Protein AF-A0A9Q0NF21-F1 (afdb_monomer_lite)

Secondary structure (DSSP, 8-state):
--------SSS------------EEEEEEEEETTTEEEEEEEEEESSS--EEEPPGGGTTT--EE---SS-EEEEEETTTEEEEEEE--GGG-S-S-PEEEE--

Organism: NCBI:txid35572

Sequence (104 aa):
MNSLKVFSALLVTFSVYIIESNAYQRVVLYEHADQRGESVTIDVSTTEYECVNVPSYMNDRASSVGPSNLCVVLCEHNDCKGRCKAACPIQYYSDGPGIQISMM

Radius of gyration: 22.56 Å; chains: 1; bounding box: 44×67×51 Å

Foldseek 3Di:
DDDDDDPPDPPPPPVPPPPPPQDWWWKKFAQDPPRDDDIDIDIFGPVDQDEAEDPPVCAPRGDDIDDTQWKEWEANAPPQDDDIDIDGDPVPPDDDPTRYYYRD

pLDDT: mean 78.0, std 16.81, range [39.53, 96.94]

Structure (mmCIF, N/CA/C/O backbone):
data_AF-A0A9Q0NF21-F1
#
_entry.id   AF-A0A9Q0NF21-F1
#
loop_
_atom_site.group_PDB
_atom_site.id
_atom_site.type_symbol
_atom_site.label_atom_id
_atom_site.label_alt_id
_atom_site.label_comp_id
_atom_site.label_asym_id
_atom_site.label_entity_id
_atom_site.label_seq_id
_atom_site.pdbx_PDB_ins_code
_atom_site.Cartn_x
_atom_site.Cartn_y
_atom_site.Cartn_z
_atom_site.occupancy
_atom_site.B_iso_or_equiv
_atom_site.auth_seq_id
_atom_site.auth_comp_id
_atom_site.auth_asym_id
_atom_site.auth_atom_id
_atom_site.pdbx_PDB_model_num
ATOM 1 N N . MET A 1 1 ? 25.618 54.595 36.027 1.00 40.44 1 MET A N 1
ATOM 2 C CA . MET A 1 1 ? 25.625 54.544 34.549 1.00 40.44 1 MET A CA 1
ATOM 3 C C . MET A 1 1 ? 24.522 53.603 34.111 1.00 40.44 1 MET A C 1
ATOM 5 O O . MET A 1 1 ? 24.428 52.498 34.624 1.00 40.44 1 MET A O 1
ATOM 9 N N . ASN A 1 2 ? 23.640 54.129 33.272 1.00 39.53 2 ASN A N 1
ATOM 10 C CA . ASN A 1 2 ? 22.283 53.660 33.003 1.00 39.53 2 ASN A CA 1
ATOM 11 C C . ASN A 1 2 ? 22.311 52.394 32.130 1.00 39.53 2 ASN A C 1
ATOM 13 O O . ASN A 1 2 ? 23.079 52.326 31.179 1.00 39.53 2 ASN A O 1
ATOM 17 N N . SER A 1 3 ? 21.619 51.343 32.566 1.00 40.66 3 SER A N 1
ATOM 18 C CA . SER A 1 3 ? 20.310 50.897 32.058 1.00 40.66 3 SER A CA 1
ATOM 19 C C . SER A 1 3 ? 20.352 50.263 30.667 1.00 40.66 3 SER A C 1
ATOM 21 O O . SER A 1 3 ? 20.737 50.904 29.690 1.00 40.66 3 SER A O 1
ATOM 23 N N . LEU A 1 4 ? 19.914 48.997 30.643 1.00 48.56 4 LEU A N 1
ATOM 24 C CA . LEU A 1 4 ? 19.326 48.253 29.531 1.00 48.56 4 LEU A CA 1
ATOM 25 C C . LEU A 1 4 ? 19.317 49.021 28.204 1.00 48.56 4 LEU A C 1
ATOM 27 O O . LEU A 1 4 ? 18.418 49.821 27.941 1.00 48.56 4 LEU A O 1
ATOM 31 N N . LYS A 1 5 ? 20.261 48.697 27.319 1.00 43.03 5 LYS A N 1
ATOM 32 C CA . LYS A 1 5 ? 20.075 48.933 25.889 1.00 43.03 5 LYS A CA 1
ATOM 33 C C . LYS A 1 5 ? 20.123 47.624 25.124 1.00 43.03 5 LYS A C 1
ATOM 35 O O . LYS A 1 5 ? 21.092 47.273 24.473 1.00 43.03 5 LYS A O 1
ATOM 40 N N . VAL A 1 6 ? 18.981 46.961 25.270 1.00 49.56 6 VAL A N 1
ATOM 41 C CA . VAL A 1 6 ? 18.233 46.329 24.192 1.00 49.56 6 VAL A CA 1
ATOM 42 C C . VAL A 1 6 ? 18.963 45.163 23.512 1.00 49.56 6 VAL A C 1
ATOM 44 O O . VAL A 1 6 ? 19.727 45.324 22.565 1.00 49.56 6 VAL A O 1
ATOM 47 N N . PHE A 1 7 ? 18.621 43.960 23.981 1.00 46.94 7 PHE A N 1
ATOM 48 C CA . PHE A 1 7 ? 18.663 42.680 23.265 1.00 46.94 7 PHE A CA 1
ATOM 49 C C . PHE A 1 7 ? 17.814 42.766 21.970 1.00 46.94 7 PHE A C 1
ATOM 51 O O . PHE A 1 7 ? 16.765 42.143 21.846 1.00 46.94 7 PHE A O 1
ATOM 58 N N . SER A 1 8 ? 18.219 43.630 21.035 1.00 49.66 8 SER A N 1
ATOM 59 C CA . SER A 1 8 ? 17.358 44.236 20.003 1.00 49.66 8 SER A CA 1
ATOM 60 C C . SER A 1 8 ? 17.630 43.777 18.579 1.00 49.66 8 SER A C 1
ATOM 62 O O . SER A 1 8 ? 17.311 44.501 17.639 1.00 49.66 8 SER A O 1
ATOM 64 N N . ALA A 1 9 ? 18.280 42.639 18.383 1.00 47.38 9 ALA A N 1
ATOM 65 C CA . ALA A 1 9 ? 18.618 42.194 17.031 1.00 47.38 9 ALA A CA 1
ATOM 66 C C . ALA A 1 9 ? 18.393 40.697 16.813 1.00 47.38 9 ALA A C 1
ATOM 68 O O . ALA A 1 9 ? 18.908 40.136 15.855 1.00 47.38 9 ALA A O 1
ATOM 69 N N . LEU A 1 10 ? 17.643 40.037 17.700 1.00 49.03 10 LEU A N 1
ATOM 70 C CA . LEU A 1 10 ? 17.525 38.578 17.687 1.00 49.03 10 LEU A CA 1
ATOM 71 C C . LEU A 1 10 ? 16.086 38.093 17.880 1.00 49.03 10 LEU A C 1
ATOM 73 O O . LEU A 1 10 ? 15.877 37.042 18.459 1.00 49.03 10 LEU A O 1
ATOM 77 N N . LEU A 1 11 ? 15.077 38.858 17.452 1.00 50.53 11 LEU A N 1
ATOM 78 C CA . LEU A 1 11 ? 13.670 38.429 17.564 1.00 50.53 11 LEU A CA 1
ATOM 79 C C . LEU A 1 11 ? 12.775 38.856 16.388 1.00 50.53 11 LEU A C 1
ATOM 81 O O . LEU A 1 11 ? 11.556 38.794 16.497 1.00 50.53 11 LEU A O 1
ATOM 85 N N . VAL A 1 12 ? 13.346 39.266 15.249 1.00 50.78 12 VAL A N 1
ATOM 86 C CA . VAL A 1 12 ? 12.554 39.567 14.037 1.00 50.78 12 VAL A CA 1
ATOM 87 C C . VAL A 1 12 ? 13.144 38.897 12.795 1.00 50.78 12 VAL A C 1
ATOM 89 O O . VAL A 1 12 ? 13.131 39.440 11.700 1.00 50.78 12 VAL A O 1
ATOM 92 N N . THR A 1 13 ? 13.638 37.671 12.936 1.00 55.12 13 THR A N 1
ATOM 93 C CA . THR A 1 13 ? 13.417 36.695 11.869 1.00 55.12 13 THR A CA 1
ATOM 94 C C . THR A 1 13 ? 12.198 35.917 12.312 1.00 55.12 13 THR A C 1
ATOM 96 O O . THR A 1 13 ? 12.303 34.895 12.986 1.00 55.12 13 THR A O 1
ATOM 99 N N . PHE A 1 14 ? 11.021 36.45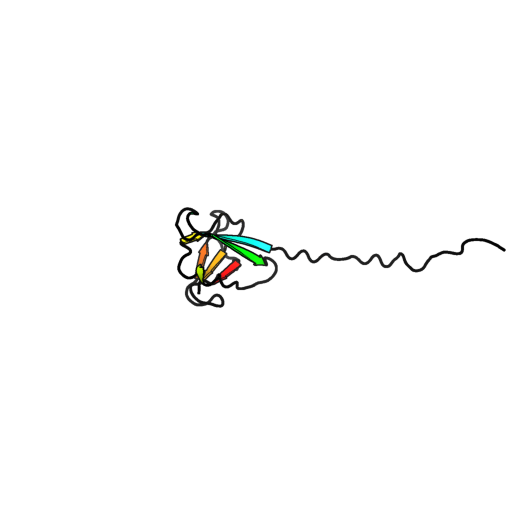8 12.001 1.00 55.28 14 PHE A N 1
ATOM 100 C CA . PHE A 1 14 ? 9.790 35.685 11.953 1.00 55.28 14 PHE A CA 1
ATOM 101 C C . PHE A 1 14 ? 10.008 34.683 10.813 1.00 55.28 14 PHE A C 1
ATOM 103 O O . PHE A 1 14 ? 9.580 34.897 9.683 1.00 55.28 14 PHE A O 1
ATOM 110 N N . SER A 1 15 ? 10.838 33.665 11.054 1.00 58.16 15 SER A N 1
ATOM 111 C CA . SER A 1 15 ? 10.996 32.548 10.149 1.00 58.16 15 SER A CA 1
ATOM 112 C C . SER A 1 15 ? 9.637 31.894 10.155 1.00 58.16 15 SER A C 1
ATOM 114 O O . SER A 1 15 ? 9.284 31.185 11.098 1.00 58.16 15 SER A O 1
ATOM 116 N N . VAL A 1 16 ? 8.850 32.235 9.139 1.00 58.16 16 VAL A N 1
ATOM 117 C CA . VAL A 1 16 ? 7.713 31.454 8.694 1.00 58.16 16 VAL A CA 1
ATOM 118 C C . VAL A 1 16 ? 8.289 30.072 8.427 1.00 58.16 16 VAL A C 1
ATOM 120 O O . VAL A 1 16 ? 8.846 29.800 7.369 1.00 58.16 16 VAL A O 1
ATOM 123 N N . TYR A 1 17 ? 8.270 29.238 9.460 1.00 60.41 17 TYR A N 1
ATOM 124 C CA . TYR A 1 17 ? 8.553 27.825 9.355 1.00 60.41 17 TYR A CA 1
ATOM 125 C C . TYR A 1 17 ? 7.333 27.270 8.627 1.00 60.41 17 TYR A C 1
ATOM 127 O O . TYR A 1 17 ? 6.305 26.989 9.243 1.00 60.41 17 TYR A O 1
ATOM 135 N N . ILE A 1 18 ? 7.394 27.239 7.294 1.00 63.19 18 ILE A N 1
ATOM 136 C CA . ILE A 1 18 ? 6.456 26.441 6.514 1.00 63.19 18 ILE A CA 1
ATOM 137 C C . ILE A 1 18 ? 6.743 25.008 6.955 1.00 63.19 18 ILE A C 1
ATOM 139 O O . ILE A 1 18 ? 7.772 24.437 6.602 1.00 63.19 18 ILE A O 1
ATOM 143 N N . ILE A 1 19 ? 5.895 24.460 7.821 1.00 60.97 19 ILE A N 1
ATOM 144 C CA . ILE A 1 19 ? 5.913 23.029 8.087 1.00 60.97 19 ILE A CA 1
ATOM 145 C C . ILE A 1 19 ? 5.408 22.411 6.786 1.00 60.97 19 ILE A C 1
ATOM 147 O O . ILE A 1 19 ? 4.219 22.510 6.487 1.00 60.97 19 ILE A O 1
ATOM 151 N N . GLU A 1 20 ? 6.306 21.843 5.981 1.00 62.59 20 GLU A N 1
ATOM 152 C CA . GLU A 1 20 ? 5.918 20.951 4.890 1.00 62.59 20 GLU A CA 1
ATOM 153 C C . GLU A 1 20 ? 5.224 19.747 5.530 1.00 62.59 20 GLU A C 1
ATOM 155 O O . GLU A 1 20 ? 5.850 18.792 5.993 1.00 62.59 20 GLU A O 1
ATOM 160 N N . SER A 1 21 ? 3.901 19.826 5.659 1.00 64.00 21 SER A N 1
ATOM 161 C CA . SER A 1 21 ? 3.103 18.670 6.022 1.00 64.00 21 SER A CA 1
ATOM 162 C C . SER A 1 21 ? 3.116 17.739 4.818 1.00 64.00 21 SER A C 1
ATOM 164 O O . SER A 1 21 ? 2.340 17.929 3.882 1.00 64.00 21 SER A O 1
ATOM 166 N N . ASN A 1 22 ? 4.012 16.756 4.823 1.00 68.00 22 ASN A N 1
ATOM 167 C CA . ASN A 1 22 ? 3.926 15.641 3.891 1.00 68.00 22 ASN A CA 1
ATOM 168 C C . ASN A 1 22 ? 2.579 14.953 4.136 1.00 68.00 22 ASN A C 1
ATOM 170 O O . ASN A 1 22 ? 2.356 14.355 5.193 1.00 68.00 22 ASN A O 1
ATOM 174 N N . ALA A 1 23 ? 1.639 15.132 3.212 1.00 81.25 23 ALA A N 1
ATOM 175 C CA . ALA A 1 23 ? 0.311 14.569 3.346 1.00 81.25 23 ALA A CA 1
ATOM 176 C C . ALA A 1 23 ? 0.381 13.110 2.892 1.00 81.25 23 ALA A C 1
ATOM 178 O O . ALA A 1 23 ? 0.504 12.837 1.702 1.00 81.25 23 ALA A O 1
ATOM 179 N N . TYR A 1 24 ? 0.325 12.178 3.839 1.00 83.75 24 TYR A N 1
ATOM 180 C CA . TYR A 1 24 ? 0.277 10.744 3.561 1.00 83.75 24 TYR A CA 1
ATOM 181 C C . TYR A 1 24 ? -1.151 10.219 3.690 1.00 83.75 24 TYR A C 1
ATOM 183 O O . TYR A 1 24 ? -1.903 10.626 4.578 1.00 83.75 24 TYR A O 1
ATOM 191 N N . GLN A 1 25 ? -1.500 9.267 2.834 1.00 85.00 25 GLN A N 1
ATOM 192 C CA . GLN A 1 25 ? -2.712 8.470 2.929 1.00 85.00 25 GLN A CA 1
ATOM 193 C C . GLN A 1 25 ? -2.343 7.044 3.316 1.00 85.00 25 GLN A C 1
ATOM 195 O O . GLN A 1 25 ? -1.434 6.441 2.752 1.00 85.00 25 GLN A O 1
ATOM 200 N N . ARG A 1 26 ? -3.118 6.479 4.239 1.00 90.06 26 ARG A N 1
ATOM 201 C CA . ARG A 1 26 ? -3.009 5.077 4.616 1.00 90.06 26 ARG A CA 1
ATOM 202 C C . ARG A 1 26 ? -3.899 4.213 3.731 1.00 90.06 26 ARG A C 1
ATOM 204 O O . ARG A 1 26 ? -5.109 4.438 3.674 1.00 90.06 26 ARG A O 1
ATOM 211 N N . VAL A 1 27 ? -3.310 3.218 3.083 1.00 90.75 27 VAL A N 1
ATOM 212 C CA . VAL A 1 27 ? -4.000 2.195 2.294 1.00 90.75 27 VAL A CA 1
ATOM 213 C C . VAL A 1 27 ? -3.790 0.847 2.966 1.00 90.75 27 VAL A C 1
ATOM 215 O O . VAL A 1 27 ? -2.665 0.480 3.287 1.00 90.75 27 VAL A O 1
ATOM 218 N N . VAL A 1 28 ? -4.870 0.100 3.188 1.00 94.19 28 VAL A N 1
ATOM 219 C CA . VAL A 1 28 ? -4.789 -1.250 3.757 1.00 94.19 28 VAL A CA 1
ATOM 220 C C . VAL A 1 28 ? -5.158 -2.260 2.684 1.00 94.19 28 VAL A C 1
ATOM 222 O O . VAL A 1 28 ? -6.222 -2.148 2.075 1.00 94.19 28 VAL A O 1
ATOM 225 N N . LEU A 1 29 ? -4.288 -3.236 2.453 1.00 94.38 29 LEU A N 1
ATOM 226 C CA . LEU A 1 29 ? -4.547 -4.369 1.571 1.00 94.38 29 LEU A CA 1
ATOM 227 C C . LEU A 1 29 ? -4.789 -5.615 2.415 1.00 94.38 29 LEU A C 1
ATOM 229 O O . LEU A 1 29 ? -4.094 -5.831 3.408 1.00 94.38 29 LEU A O 1
ATOM 233 N N . TYR A 1 30 ? -5.759 -6.424 2.006 1.00 95.69 30 TYR A N 1
ATOM 234 C CA . TYR A 1 30 ? -6.154 -7.649 2.690 1.00 95.69 30 TYR A CA 1
ATOM 235 C C . TYR A 1 30 ? -5.999 -8.845 1.765 1.00 95.69 30 TYR A C 1
ATOM 237 O O . TYR A 1 30 ? -6.380 -8.783 0.594 1.00 95.69 30 TYR A O 1
ATOM 245 N N . GLU A 1 31 ? -5.498 -9.947 2.312 1.00 96.44 31 GLU A N 1
ATOM 246 C CA . GLU A 1 31 ? -5.319 -11.208 1.596 1.00 96.44 31 GLU A CA 1
ATOM 247 C C . GLU A 1 31 ? -6.641 -11.759 1.042 1.00 96.44 31 GLU A C 1
ATOM 249 O O . GLU A 1 31 ? -6.707 -12.258 -0.078 1.00 96.44 31 GLU A O 1
ATOM 254 N N . HIS A 1 32 ? -7.728 -11.671 1.804 1.00 96.19 32 HIS A N 1
ATOM 255 C CA . HIS A 1 32 ? -9.018 -12.202 1.378 1.00 96.19 32 HIS A CA 1
ATOM 256 C C . HIS A 1 32 ? -9.988 -11.098 0.967 1.00 96.19 32 HIS A C 1
ATOM 258 O O . HIS A 1 32 ? -9.817 -9.914 1.270 1.00 96.19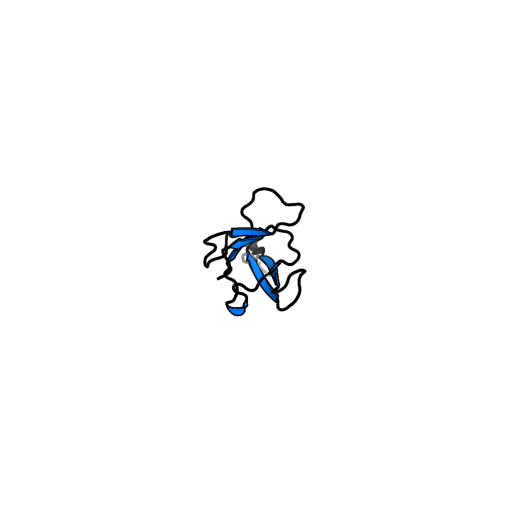 32 HIS A O 1
ATOM 264 N N . ALA A 1 33 ? -11.045 -11.507 0.266 1.00 92.81 33 ALA A N 1
ATOM 265 C CA . ALA A 1 33 ? -12.188 -10.651 -0.013 1.00 92.81 33 ALA A CA 1
ATOM 266 C C . ALA A 1 33 ? -12.872 -10.179 1.286 1.00 92.81 33 ALA A C 1
ATOM 268 O O . ALA A 1 33 ? -12.750 -10.801 2.347 1.00 92.81 33 ALA A O 1
ATOM 269 N N . ASP A 1 34 ? -13.626 -9.085 1.179 1.00 93.38 34 ASP A N 1
ATOM 270 C CA . ASP A 1 34 ? -14.382 -8.480 2.284 1.00 93.38 34 ASP A CA 1
ATOM 271 C C . ASP A 1 34 ? -13.512 -8.045 3.477 1.00 93.38 34 ASP A C 1
ATOM 273 O O . ASP A 1 34 ? -13.970 -8.084 4.616 1.00 93.38 34 ASP A O 1
ATOM 277 N N . GLN A 1 35 ? -12.263 -7.632 3.223 1.00 95.38 35 GLN A N 1
ATOM 278 C CA . GLN A 1 35 ? -11.339 -7.093 4.233 1.00 95.38 35 GLN A CA 1
ATOM 279 C C . GLN A 1 35 ? -10.997 -8.107 5.339 1.00 95.38 35 GLN A C 1
ATOM 281 O O . GLN A 1 35 ? -11.032 -7.805 6.533 1.00 95.38 35 GLN A O 1
ATOM 286 N N . ARG A 1 36 ? -10.687 -9.345 4.937 1.00 96.00 36 ARG A N 1
ATOM 287 C CA . ARG A 1 36 ? -10.382 -10.466 5.841 1.00 96.00 36 ARG A CA 1
ATOM 288 C C . ARG A 1 36 ? -8.977 -11.022 5.619 1.00 96.00 36 ARG A C 1
ATOM 290 O O . ARG A 1 36 ? -8.363 -10.794 4.581 1.00 96.00 36 ARG A O 1
ATOM 297 N N . GLY A 1 37 ? -8.522 -11.830 6.574 1.00 96.81 37 GLY A N 1
ATOM 298 C CA . GLY A 1 37 ? -7.223 -12.505 6.517 1.00 96.81 37 GLY A CA 1
ATOM 299 C C . GLY A 1 37 ? -6.074 -11.609 6.967 1.00 96.81 37 GLY A C 1
ATOM 300 O O . GLY A 1 37 ? -6.282 -10.646 7.709 1.00 96.81 37 GLY A O 1
ATOM 301 N N . GLU A 1 38 ? -4.863 -11.956 6.537 1.00 96.88 38 GLU A N 1
ATOM 302 C CA . GLU A 1 38 ? -3.679 -11.133 6.763 1.00 96.88 38 GLU A CA 1
ATOM 303 C C . GLU A 1 38 ? -3.840 -9.767 6.073 1.00 96.88 38 GLU A C 1
ATOM 305 O O . GLU A 1 38 ? -4.500 -9.654 5.035 1.00 96.88 38 GLU A O 1
ATOM 310 N N . SER A 1 39 ? -3.241 -8.717 6.639 1.00 96.94 39 SER A N 1
ATOM 311 C CA . SER A 1 39 ? -3.332 -7.366 6.083 1.00 96.94 39 SER A CA 1
ATOM 312 C C . SER A 1 39 ? -2.011 -6.618 6.161 1.00 96.94 39 SER A C 1
ATOM 314 O O . SER A 1 39 ? -1.288 -6.750 7.148 1.00 96.94 39 SER A O 1
ATOM 316 N N . VAL A 1 40 ? -1.754 -5.763 5.173 1.00 95.88 40 VAL A N 1
ATOM 317 C CA . VAL A 1 40 ? -0.637 -4.813 5.178 1.00 95.88 40 VAL A CA 1
ATOM 318 C C . VAL A 1 40 ? -1.156 -3.390 5.087 1.00 95.88 40 VAL A C 1
ATOM 320 O O . VAL A 1 40 ? -2.102 -3.096 4.361 1.00 95.88 40 VAL A O 1
ATOM 323 N N . THR A 1 41 ? -0.518 -2.503 5.841 1.00 95.00 41 THR A N 1
ATOM 324 C CA . THR A 1 41 ? -0.754 -1.065 5.790 1.00 95.00 41 THR A CA 1
ATOM 325 C C . THR A 1 41 ? 0.380 -0.404 5.019 1.00 95.00 41 THR A C 1
ATOM 327 O O . THR A 1 41 ? 1.545 -0.611 5.346 1.00 95.00 41 THR A O 1
ATOM 330 N N . ILE A 1 42 ? 0.026 0.383 4.011 1.00 91.12 42 ILE A N 1
ATOM 331 C CA . ILE A 1 42 ? 0.941 1.108 3.137 1.00 91.12 42 ILE A CA 1
ATOM 332 C C . ILE A 1 42 ? 0.617 2.590 3.292 1.00 91.12 42 ILE A C 1
ATOM 334 O O . ILE A 1 42 ? -0.506 3.015 3.017 1.00 91.12 42 ILE A O 1
ATOM 338 N N . ASP A 1 43 ? 1.583 3.367 3.768 1.00 88.69 43 ASP A N 1
ATOM 339 C CA . ASP A 1 43 ? 1.472 4.820 3.805 1.00 88.69 43 ASP A CA 1
ATOM 340 C C . ASP A 1 43 ? 2.028 5.360 2.481 1.00 88.69 43 ASP A C 1
ATOM 342 O O . ASP A 1 43 ? 3.158 5.049 2.112 1.00 88.69 43 ASP A O 1
ATOM 346 N N . VAL A 1 44 ? 1.222 6.125 1.743 1.00 86.56 44 VAL A N 1
ATOM 347 C CA . VAL A 1 44 ? 1.599 6.661 0.428 1.00 86.56 44 VAL A CA 1
ATOM 348 C C . VAL A 1 44 ? 1.462 8.171 0.415 1.00 86.56 44 VAL A C 1
ATOM 350 O O . VAL A 1 44 ? 0.479 8.710 0.929 1.00 86.56 44 VAL A O 1
ATOM 353 N N . SER A 1 45 ? 2.447 8.860 -0.157 1.00 84.38 45 SER A N 1
ATOM 354 C CA . SER A 1 45 ? 2.396 10.309 -0.323 1.00 84.38 45 SER A CA 1
ATOM 355 C C . SER A 1 45 ? 1.226 10.705 -1.228 1.00 84.38 45 SER A C 1
ATOM 357 O O . SER A 1 45 ? 0.949 10.073 -2.243 1.00 84.38 45 SER A O 1
ATOM 359 N N . THR A 1 46 ? 0.509 11.757 -0.842 1.00 79.94 46 THR A N 1
ATOM 360 C CA . THR A 1 46 ? -0.565 12.371 -1.645 1.00 79.94 46 THR A CA 1
ATOM 361 C C . THR A 1 46 ? -0.103 13.643 -2.347 1.00 79.94 46 THR A C 1
ATOM 363 O O . THR A 1 46 ? -0.816 14.174 -3.195 1.00 79.94 46 THR A O 1
ATOM 366 N N . THR A 1 47 ? 1.082 14.141 -1.994 1.00 76.88 47 THR A N 1
ATOM 367 C CA . THR A 1 47 ? 1.700 15.332 -2.589 1.00 76.88 47 THR A CA 1
ATOM 368 C C . THR A 1 47 ? 2.725 14.980 -3.658 1.00 76.88 47 THR A C 1
ATOM 370 O O . THR A 1 47 ? 3.042 15.823 -4.493 1.00 76.88 47 THR A O 1
ATOM 373 N N . GLU A 1 48 ? 3.219 13.744 -3.659 1.00 74.06 48 GLU A N 1
ATOM 374 C CA . GLU A 1 48 ? 4.193 13.241 -4.622 1.00 74.06 48 GLU A CA 1
ATOM 375 C C . GLU A 1 48 ? 3.618 12.031 -5.362 1.00 74.06 48 GLU A C 1
ATOM 377 O O . GLU A 1 48 ? 2.971 11.171 -4.765 1.00 74.06 48 GLU A O 1
ATOM 382 N N . TYR A 1 49 ? 3.851 11.960 -6.676 1.00 71.94 49 TYR A N 1
ATOM 383 C CA . TYR A 1 49 ? 3.519 10.776 -7.468 1.00 71.94 49 TYR A CA 1
ATOM 384 C C . TYR A 1 49 ? 4.554 9.687 -7.198 1.00 71.94 49 TYR A C 1
ATOM 386 O O . TYR A 1 49 ? 5.533 9.553 -7.931 1.00 71.94 49 TYR A O 1
ATOM 394 N N . GLU A 1 50 ? 4.346 8.934 -6.123 1.00 80.44 50 GLU A N 1
ATOM 395 C CA . GLU A 1 50 ? 5.207 7.824 -5.733 1.00 80.44 50 GLU A CA 1
ATOM 396 C C . GLU A 1 50 ? 4.554 6.479 -6.082 1.00 80.44 50 GLU A C 1
ATOM 398 O O . GLU A 1 50 ? 3.367 6.256 -5.832 1.00 80.44 50 GLU A O 1
ATOM 403 N N . CYS A 1 51 ? 5.346 5.580 -6.668 1.00 87.94 51 CYS A N 1
ATOM 404 C CA . CYS A 1 51 ? 4.984 4.176 -6.804 1.00 87.94 51 CYS A CA 1
ATOM 405 C C . CYS A 1 51 ? 5.494 3.409 -5.586 1.00 87.94 51 CYS A C 1
ATOM 407 O O . CYS A 1 51 ? 6.697 3.410 -5.321 1.00 87.94 51 CYS A O 1
ATOM 409 N N . VAL A 1 52 ? 4.601 2.707 -4.888 1.00 91.38 52 VAL A N 1
ATOM 410 C CA . VAL A 1 52 ? 4.978 1.917 -3.711 1.00 91.38 52 VAL A CA 1
ATOM 411 C C . VAL A 1 52 ? 4.837 0.426 -4.000 1.00 91.38 52 VAL A C 1
ATOM 413 O O . VAL A 1 52 ? 3.747 -0.058 -4.303 1.00 91.38 52 VAL A O 1
ATOM 416 N N . ASN A 1 53 ? 5.939 -0.319 -3.889 1.00 91.94 53 ASN A N 1
ATOM 417 C CA . ASN A 1 53 ? 5.925 -1.779 -3.990 1.00 91.94 53 ASN A CA 1
ATOM 418 C C . ASN A 1 53 ? 5.404 -2.393 -2.682 1.00 91.94 53 ASN A C 1
ATOM 420 O O . ASN A 1 53 ? 5.849 -2.022 -1.592 1.00 91.94 53 ASN A O 1
ATOM 424 N N . VAL A 1 54 ? 4.479 -3.350 -2.778 1.00 91.94 54 VAL A N 1
ATOM 425 C CA . VAL A 1 54 ? 4.025 -4.106 -1.605 1.00 91.94 54 VAL A CA 1
ATOM 426 C C . VAL A 1 54 ? 5.165 -4.968 -1.044 1.00 91.94 54 VAL A C 1
ATOM 428 O O . VAL A 1 54 ? 6.041 -5.411 -1.792 1.00 91.94 54 VAL A O 1
ATOM 431 N N . PRO A 1 55 ? 5.167 -5.266 0.266 1.00 92.06 55 PRO A N 1
ATOM 432 C CA . PRO A 1 55 ? 6.079 -6.258 0.817 1.00 92.06 55 PRO A CA 1
ATOM 433 C C . PRO A 1 55 ? 5.911 -7.619 0.136 1.00 92.06 55 PRO A C 1
ATOM 435 O O . PRO A 1 55 ? 4.793 -8.038 -0.161 1.00 92.06 55 PRO A O 1
ATOM 438 N N . SER A 1 56 ? 7.012 -8.354 -0.027 1.00 90.69 56 SER A N 1
ATOM 439 C CA . SER A 1 56 ? 7.033 -9.632 -0.755 1.00 90.69 56 SER A CA 1
ATOM 440 C C . SER A 1 56 ? 6.040 -10.676 -0.233 1.00 90.69 56 SER A C 1
ATOM 442 O O . SER A 1 56 ? 5.513 -11.458 -1.015 1.00 90.69 56 SER A O 1
ATOM 444 N N . TYR A 1 57 ? 5.737 -10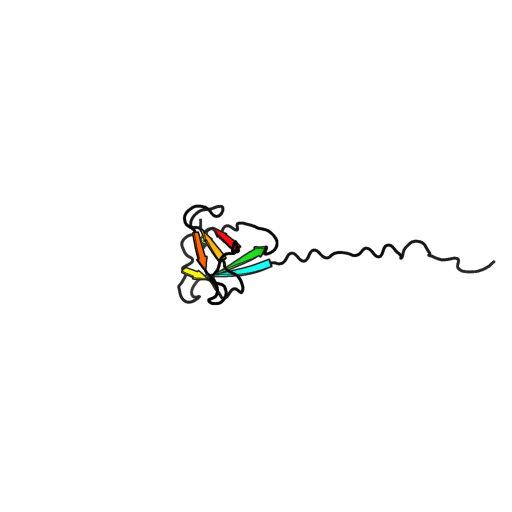.681 1.069 1.00 91.06 57 TYR A N 1
ATOM 445 C CA . TYR A 1 57 ? 4.771 -11.614 1.661 1.00 91.06 57 TYR A CA 1
ATOM 446 C C . TYR A 1 57 ? 3.313 -11.317 1.284 1.00 91.06 57 TYR A C 1
ATOM 448 O O . TYR A 1 57 ? 2.465 -12.181 1.476 1.00 91.06 57 TYR A O 1
ATOM 456 N N . MET A 1 58 ? 3.013 -10.120 0.778 1.00 92.25 58 MET A N 1
ATOM 457 C CA . MET A 1 58 ? 1.688 -9.718 0.288 1.00 92.25 58 MET A CA 1
ATOM 458 C C . MET A 1 58 ? 1.570 -9.768 -1.228 1.00 92.25 58 MET A C 1
ATOM 460 O O . MET A 1 58 ? 0.494 -9.505 -1.772 1.00 92.25 58 MET A O 1
ATOM 464 N N . ASN A 1 59 ? 2.659 -10.127 -1.904 1.00 88.00 59 ASN A N 1
ATOM 465 C CA . ASN A 1 59 ? 2.642 -10.281 -3.336 1.00 88.00 59 ASN A CA 1
ATOM 466 C C . ASN A 1 59 ? 1.631 -11.346 -3.782 1.00 88.00 59 ASN A C 1
ATOM 468 O O . ASN A 1 59 ? 1.545 -12.394 -3.146 1.00 88.00 59 ASN A O 1
ATOM 472 N N . ASP A 1 60 ? 0.878 -11.072 -4.850 1.00 88.06 60 ASP A N 1
ATOM 473 C CA . ASP A 1 60 ? -0.134 -11.959 -5.441 1.00 88.06 60 ASP A CA 1
ATOM 474 C C . ASP A 1 60 ? -1.210 -12.473 -4.469 1.00 88.06 60 ASP A C 1
ATOM 476 O O . ASP A 1 60 ? -1.988 -13.373 -4.793 1.00 88.06 60 ASP A O 1
ATOM 480 N N . ARG A 1 61 ? -1.279 -11.903 -3.262 1.00 92.81 61 ARG A N 1
ATOM 481 C CA . ARG A 1 61 ? -2.178 -12.354 -2.196 1.00 92.81 61 ARG A CA 1
ATOM 482 C C . ARG A 1 61 ? -3.310 -11.380 -1.938 1.00 92.81 61 ARG A C 1
ATOM 484 O O . ARG A 1 61 ? -4.377 -11.818 -1.530 1.00 92.81 61 ARG A O 1
ATOM 491 N N . ALA A 1 62 ? -3.119 -10.081 -2.165 1.00 92.62 62 ALA A N 1
ATOM 492 C CA . ALA A 1 62 ? -4.152 -9.102 -1.852 1.00 92.62 62 ALA A CA 1
ATOM 493 C C . ALA A 1 62 ? -5.392 -9.263 -2.753 1.00 92.62 62 ALA A C 1
ATOM 495 O O . ALA A 1 62 ? -5.319 -9.148 -3.975 1.00 92.62 62 ALA A O 1
ATOM 496 N N . SER A 1 63 ? -6.551 -9.466 -2.127 1.00 92.75 63 SER A N 1
ATOM 497 C CA . SER A 1 63 ? -7.840 -9.663 -2.804 1.00 92.75 63 SER A CA 1
ATOM 498 C C . SER A 1 63 ? -8.869 -8.579 -2.483 1.00 92.75 63 SER A C 1
ATOM 500 O O . SER A 1 63 ? -9.913 -8.508 -3.133 1.00 92.75 63 SER A O 1
ATOM 502 N N . SER A 1 64 ? -8.614 -7.723 -1.490 1.00 92.06 64 SER A N 1
ATOM 503 C CA . SER A 1 64 ? -9.442 -6.541 -1.245 1.00 92.06 64 SER A CA 1
ATOM 504 C C . SER A 1 64 ? -8.645 -5.365 -0.685 1.00 92.06 64 SER A C 1
ATOM 506 O O . SER A 1 64 ? -7.590 -5.529 -0.073 1.00 92.06 64 SER A O 1
ATOM 508 N N . VAL A 1 65 ? -9.165 -4.161 -0.925 1.00 91.69 65 VAL A N 1
ATOM 509 C CA . VAL A 1 65 ? -8.624 -2.901 -0.406 1.00 91.69 65 VAL A CA 1
ATOM 510 C C . VAL A 1 65 ? -9.566 -2.400 0.683 1.00 91.69 65 VAL A C 1
ATOM 512 O O . VAL A 1 65 ? -10.790 -2.457 0.532 1.00 91.69 65 VAL A O 1
ATOM 515 N N . GLY A 1 66 ? -8.997 -1.933 1.789 1.00 90.62 66 GLY A N 1
ATOM 516 C CA . GLY A 1 66 ? -9.739 -1.286 2.861 1.00 90.62 66 GLY A CA 1
ATOM 517 C C . GLY A 1 66 ? -10.367 0.043 2.430 1.00 90.62 66 GLY A C 1
ATOM 518 O O . GLY A 1 66 ? -10.084 0.557 1.345 1.00 90.62 66 GLY A O 1
ATOM 519 N N . PRO A 1 67 ? -11.214 0.634 3.285 1.00 83.19 67 PRO A N 1
ATOM 520 C CA . PRO A 1 67 ? -11.770 1.956 3.038 1.00 83.19 67 PRO A CA 1
ATOM 521 C C . PRO A 1 67 ? -10.651 2.983 2.831 1.00 83.19 67 PRO A C 1
ATOM 523 O O . PRO A 1 67 ? -9.755 3.118 3.662 1.00 83.19 67 PRO A O 1
ATOM 526 N N . SER A 1 68 ? -10.720 3.719 1.727 1.00 80.00 68 SER A N 1
ATOM 527 C CA . SER A 1 68 ? -9.820 4.824 1.400 1.00 80.00 68 SER A CA 1
ATOM 528 C C . SER A 1 68 ? -10.660 6.015 0.958 1.00 80.00 68 SER A C 1
ATOM 530 O O . SER A 1 68 ? -11.732 5.838 0.386 1.00 80.00 68 SER A O 1
A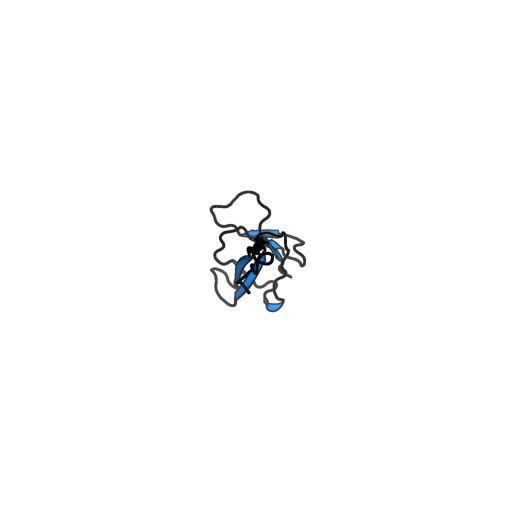TOM 532 N N . ASN A 1 69 ? -10.177 7.231 1.205 1.00 77.06 69 ASN A N 1
ATOM 533 C CA . ASN A 1 69 ? -10.818 8.449 0.700 1.00 77.06 69 ASN A CA 1
ATOM 534 C C . ASN A 1 69 ? -10.368 8.792 -0.729 1.00 77.06 69 ASN A C 1
ATOM 536 O O . ASN A 1 69 ? -10.891 9.722 -1.334 1.00 77.06 69 ASN A O 1
ATOM 540 N N . LEU A 1 70 ? -9.397 8.047 -1.262 1.00 78.94 70 LEU A N 1
ATOM 541 C CA . LEU A 1 70 ? -8.784 8.262 -2.567 1.00 78.94 70 LEU A CA 1
ATOM 542 C C . LEU A 1 70 ? -8.812 6.978 -3.396 1.00 78.94 70 LEU A C 1
ATOM 544 O O . LEU A 1 70 ? -8.794 5.870 -2.853 1.00 78.94 70 LEU A O 1
ATOM 548 N N . CYS A 1 71 ? -8.813 7.142 -4.718 1.00 84.56 71 CYS A N 1
ATOM 549 C CA . CYS A 1 71 ? -8.569 6.047 -5.647 1.00 84.56 71 CYS A CA 1
ATOM 550 C C . CYS A 1 71 ? -7.147 5.509 -5.488 1.00 84.56 71 CYS A C 1
ATOM 552 O O . CYS A 1 71 ? -6.181 6.275 -5.494 1.00 84.56 71 CYS A O 1
ATOM 554 N N . VAL A 1 72 ? -7.032 4.186 -5.428 1.00 87.50 72 VAL A N 1
ATOM 555 C CA . VAL A 1 72 ? -5.754 3.474 -5.465 1.00 87.50 72 VAL A CA 1
ATOM 556 C C . VAL A 1 72 ? -5.680 2.691 -6.768 1.00 87.50 72 VAL A C 1
ATOM 558 O O . VAL A 1 72 ? -6.622 1.989 -7.124 1.00 87.50 72 VAL A O 1
ATOM 561 N N . VAL A 1 73 ? -4.578 2.807 -7.493 1.00 89.88 73 VAL A N 1
ATOM 562 C CA . VAL A 1 73 ? -4.285 2.050 -8.707 1.00 89.88 73 VAL A CA 1
ATOM 563 C C . VAL A 1 73 ? -3.333 0.922 -8.338 1.00 89.88 73 VAL A C 1
ATOM 565 O O . VAL A 1 73 ? -2.213 1.172 -7.915 1.00 89.88 73 VAL A O 1
ATOM 568 N N . LEU A 1 74 ? -3.786 -0.317 -8.497 1.00 90.06 74 LEU A N 1
ATOM 569 C CA . LEU A 1 74 ? -3.006 -1.518 -8.211 1.00 90.06 74 LEU A CA 1
ATOM 570 C C . LEU A 1 74 ? -2.455 -2.088 -9.512 1.00 90.06 74 LEU A C 1
ATOM 572 O O . LEU A 1 74 ? -3.245 -2.409 -10.399 1.00 90.06 74 LEU A O 1
ATOM 576 N N . CYS A 1 75 ? -1.138 -2.211 -9.622 1.00 91.62 75 CYS A N 1
ATOM 577 C CA . CYS A 1 75 ? -0.445 -2.775 -10.781 1.00 91.62 75 CYS A CA 1
ATOM 578 C C . CYS A 1 75 ? 0.102 -4.173 -10.471 1.00 91.62 75 CYS A C 1
ATOM 580 O O . CYS A 1 75 ? 0.442 -4.443 -9.327 1.00 91.62 75 CYS A O 1
ATOM 582 N N . GLU A 1 76 ? 0.161 -5.060 -11.465 1.00 90.75 76 GLU A N 1
ATOM 583 C CA . GLU A 1 76 ? 0.557 -6.469 -11.272 1.00 90.75 76 GLU A CA 1
ATOM 584 C C . GLU A 1 76 ? 2.071 -6.720 -11.249 1.00 90.75 76 GLU A C 1
ATOM 586 O O . GLU A 1 76 ? 2.479 -7.817 -10.899 1.00 90.75 76 GLU A O 1
ATOM 591 N N . HIS A 1 77 ? 2.892 -5.755 -11.671 1.00 88.94 77 HIS A N 1
ATOM 592 C CA . HIS A 1 77 ? 4.349 -5.873 -11.635 1.00 88.94 77 HIS A CA 1
ATOM 593 C C . HIS A 1 77 ? 4.975 -4.690 -10.920 1.00 88.94 77 HIS A C 1
ATOM 595 O O . HIS A 1 77 ? 4.504 -3.561 -11.095 1.00 88.94 77 HIS A O 1
ATOM 601 N N . ASN A 1 78 ? 6.129 -4.954 -10.295 1.00 88.25 78 ASN A N 1
ATOM 602 C CA . ASN A 1 78 ? 7.054 -3.972 -9.720 1.00 88.25 78 ASN A CA 1
ATOM 603 C C . ASN A 1 78 ? 7.167 -2.646 -10.476 1.00 88.25 78 ASN A C 1
ATOM 605 O O . ASN A 1 78 ? 7.178 -2.589 -11.711 1.00 88.25 78 ASN A O 1
ATOM 609 N N . ASP A 1 79 ? 7.379 -1.587 -9.696 1.00 89.94 79 ASP A N 1
ATOM 610 C CA . ASP A 1 79 ? 7.518 -0.211 -10.171 1.00 89.94 79 ASP A CA 1
ATOM 611 C C . ASP A 1 79 ? 6.275 0.274 -10.934 1.00 89.94 79 ASP A C 1
ATOM 613 O O . ASP A 1 79 ? 6.375 1.088 -11.855 1.00 89.94 79 ASP A O 1
ATOM 617 N N . CYS A 1 80 ? 5.102 -0.244 -10.554 1.00 90.50 80 CYS A N 1
ATOM 618 C CA . CYS A 1 80 ? 3.802 0.160 -11.081 1.00 90.50 80 CYS A CA 1
ATOM 619 C C . CYS A 1 80 ? 3.682 -0.074 -12.595 1.00 90.50 80 CYS A C 1
ATOM 621 O O . CYS A 1 80 ? 3.212 0.778 -13.352 1.00 90.50 80 CYS A O 1
ATOM 623 N N . LYS A 1 81 ? 4.123 -1.256 -13.038 1.00 90.06 81 LYS A N 1
ATOM 624 C CA . LYS A 1 81 ? 4.123 -1.689 -14.441 1.00 90.06 81 LYS A CA 1
ATOM 625 C C . LYS A 1 81 ? 3.086 -2.789 -14.683 1.00 90.06 81 LYS A C 1
ATOM 627 O O . LYS A 1 81 ? 2.472 -3.329 -13.768 1.00 90.06 81 LYS A O 1
ATOM 632 N N . GLY A 1 82 ? 2.927 -3.158 -15.954 1.00 89.88 82 GLY A N 1
ATOM 633 C CA . GLY A 1 82 ? 1.996 -4.208 -16.367 1.00 89.88 82 GLY A CA 1
ATOM 634 C C . GLY A 1 82 ? 0.547 -3.731 -16.350 1.00 89.88 82 GLY A C 1
ATOM 635 O O . GLY A 1 82 ? 0.264 -2.556 -16.597 1.00 89.88 82 GLY A O 1
ATOM 636 N N . ARG A 1 83 ? -0.391 -4.651 -16.114 1.00 90.06 83 ARG A N 1
ATOM 637 C CA . ARG A 1 83 ? -1.808 -4.301 -15.990 1.00 90.06 83 ARG A CA 1
ATOM 638 C C . ARG A 1 83 ? -2.071 -3.637 -14.648 1.00 90.06 83 ARG A C 1
ATOM 640 O O . ARG A 1 83 ? -1.694 -4.166 -13.607 1.00 90.06 83 ARG A O 1
ATOM 647 N N . CYS A 1 84 ? -2.799 -2.527 -14.694 1.00 90.38 84 CYS A N 1
ATOM 648 C CA . CYS A 1 84 ? -3.214 -1.799 -13.507 1.00 90.38 84 CYS A CA 1
ATOM 649 C C . CYS A 1 84 ? -4.738 -1.682 -13.427 1.00 90.38 84 CYS A C 1
ATOM 651 O O . CYS A 1 84 ? -5.420 -1.558 -14.448 1.00 90.38 84 CYS A O 1
ATOM 653 N N . LYS A 1 85 ? -5.282 -1.703 -12.209 1.00 88.25 85 LYS A N 1
ATOM 654 C CA . LYS A 1 85 ? -6.714 -1.549 -11.943 1.00 88.25 85 LYS A CA 1
ATOM 655 C C . LYS A 1 85 ? -6.952 -0.570 -10.802 1.00 88.25 85 LYS A C 1
ATOM 657 O O . LYS A 1 85 ? -6.331 -0.672 -9.749 1.00 88.25 85 LYS A O 1
ATOM 662 N N . ALA A 1 86 ? -7.886 0.353 -11.006 1.00 87.44 86 ALA A N 1
ATOM 663 C CA . ALA A 1 86 ? -8.299 1.288 -9.972 1.00 87.44 86 ALA A CA 1
ATOM 664 C C . ALA A 1 86 ? -9.299 0.638 -8.997 1.00 87.44 86 ALA A C 1
ATOM 666 O O . ALA A 1 86 ? -10.306 0.056 -9.408 1.00 87.44 86 ALA A O 1
ATOM 667 N N . ALA A 1 87 ? -9.026 0.782 -7.705 1.00 86.25 87 ALA A N 1
ATOM 668 C CA . ALA A 1 87 ? -9.942 0.576 -6.597 1.00 86.25 87 ALA A CA 1
ATOM 669 C C . ALA A 1 87 ? -10.323 1.959 -6.049 1.00 86.25 87 ALA A C 1
ATOM 671 O O . ALA A 1 87 ? -9.574 2.583 -5.296 1.00 86.25 87 ALA A O 1
ATOM 672 N N . CYS A 1 88 ? -11.475 2.459 -6.490 1.00 82.31 88 CYS A N 1
ATOM 673 C CA . CYS A 1 88 ? -11.987 3.774 -6.122 1.00 82.31 88 CYS A CA 1
ATOM 674 C C . CYS A 1 88 ? -13.189 3.654 -5.185 1.00 82.31 88 CYS A C 1
ATOM 676 O O . CYS A 1 88 ? -14.020 2.758 -5.370 1.00 82.31 88 CYS A O 1
ATOM 678 N N . PRO A 1 89 ? -13.359 4.598 -4.247 1.00 77.00 89 PRO A N 1
ATOM 679 C CA . PRO A 1 89 ? -14.648 4.801 -3.608 1.00 77.00 89 PRO A CA 1
ATOM 680 C C . PRO A 1 89 ? -15.702 5.123 -4.671 1.00 77.00 89 PRO A C 1
ATOM 682 O O . PRO A 1 89 ? -15.410 5.788 -5.667 1.00 77.00 89 PRO A O 1
ATOM 685 N N . ILE A 1 90 ? -16.945 4.699 -4.433 1.00 67.75 90 ILE A N 1
ATOM 686 C CA . ILE A 1 90 ? -18.073 4.837 -5.377 1.00 67.75 90 ILE A CA 1
ATOM 687 C C . ILE A 1 90 ? -18.264 6.300 -5.833 1.00 67.75 90 ILE A C 1
ATOM 689 O O . ILE A 1 90 ? -18.730 6.557 -6.938 1.00 67.75 90 ILE A O 1
ATOM 693 N N . GLN A 1 91 ? -17.855 7.264 -5.003 1.00 64.06 91 GLN A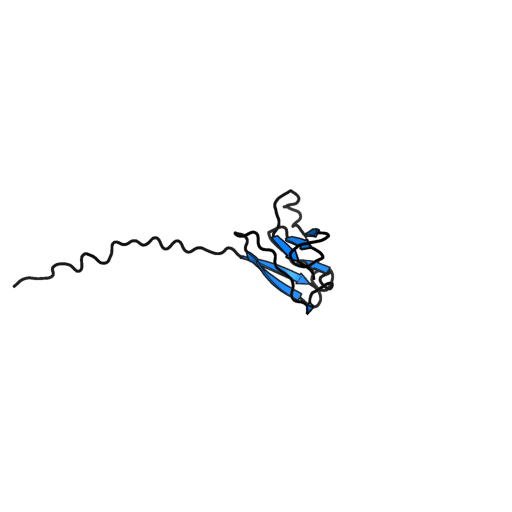 N 1
ATOM 694 C CA . GLN A 1 91 ? -18.008 8.699 -5.238 1.00 64.06 91 GLN A CA 1
ATOM 695 C C . GLN A 1 91 ? -16.927 9.334 -6.142 1.00 64.06 91 GLN A C 1
ATOM 697 O O . GLN A 1 91 ? -17.093 10.481 -6.542 1.00 64.06 91 GLN A O 1
ATOM 702 N N . TYR A 1 92 ? -15.853 8.613 -6.489 1.00 61.12 92 TYR A N 1
ATOM 703 C CA . TYR A 1 92 ? -14.683 9.146 -7.214 1.00 61.12 92 TYR A CA 1
ATOM 704 C C . TYR A 1 92 ? -14.431 8.468 -8.571 1.00 61.12 92 TYR A C 1
ATOM 706 O O . TYR A 1 92 ? -13.298 8.392 -9.039 1.00 61.12 92 TYR A O 1
ATOM 714 N N . TYR A 1 93 ? -15.482 7.962 -9.220 1.00 54.12 93 TYR A N 1
ATOM 715 C CA . TYR A 1 93 ? -15.385 7.240 -10.493 1.00 54.12 93 TYR A CA 1
ATOM 716 C C . TYR A 1 93 ? -15.125 8.180 -11.694 1.00 54.12 93 TYR A C 1
ATOM 718 O O . TYR A 1 93 ? -15.941 8.243 -12.606 1.00 54.12 93 TYR A O 1
ATOM 726 N N . SER A 1 94 ? -14.028 8.949 -11.688 1.00 52.06 94 SER A N 1
ATOM 727 C CA . SER A 1 94 ? -13.540 9.697 -12.862 1.00 52.06 94 SER A CA 1
ATOM 728 C C . SER A 1 94 ? -12.166 10.358 -12.629 1.00 52.06 94 SER A C 1
ATOM 730 O O . SER A 1 94 ? -12.063 11.359 -11.924 1.00 52.06 94 SER A O 1
ATOM 732 N N . ASP A 1 95 ? -11.144 9.786 -13.274 1.00 51.22 95 ASP A N 1
ATOM 733 C CA . ASP A 1 95 ? -10.023 10.441 -13.976 1.00 51.22 95 ASP A CA 1
ATOM 734 C C . ASP A 1 95 ? -9.079 11.407 -13.235 1.00 51.22 95 ASP A C 1
ATOM 736 O O . ASP A 1 95 ? -8.777 12.500 -13.714 1.00 51.22 95 ASP A O 1
ATOM 740 N N . GLY A 1 96 ? -8.493 10.959 -12.122 1.00 53.72 96 GLY A N 1
ATOM 741 C CA . GLY A 1 96 ? -7.220 11.497 -11.621 1.00 53.72 96 GLY A CA 1
ATOM 742 C C . GLY A 1 96 ? -6.160 10.393 -11.515 1.00 53.72 96 GLY A C 1
ATOM 743 O O . GLY A 1 96 ? -6.535 9.229 -11.352 1.00 53.72 96 GLY A O 1
ATOM 744 N N . PRO A 1 97 ? -4.852 10.706 -11.598 1.00 56.44 97 PRO A N 1
ATOM 745 C CA . PRO A 1 97 ? -3.795 9.744 -11.292 1.00 56.44 97 PRO A CA 1
ATOM 746 C C . PRO A 1 97 ? -3.923 9.320 -9.823 1.00 56.44 97 PRO A C 1
ATOM 748 O O . PRO A 1 97 ? -3.491 10.020 -8.911 1.00 56.44 97 PRO A O 1
ATOM 751 N N . GLY A 1 98 ? -4.620 8.207 -9.592 1.00 64.38 98 GLY A N 1
ATOM 752 C CA . GLY A 1 98 ? -4.761 7.623 -8.265 1.00 64.38 98 GLY A CA 1
ATOM 753 C C . GLY A 1 98 ? -3.403 7.207 -7.706 1.00 64.38 98 GLY A C 1
ATOM 754 O O . GLY A 1 98 ? -2.436 7.030 -8.447 1.00 64.38 98 GLY A O 1
ATOM 755 N N . ILE A 1 99 ? -3.354 7.026 -6.390 1.00 80.19 99 ILE A N 1
ATOM 756 C CA . ILE A 1 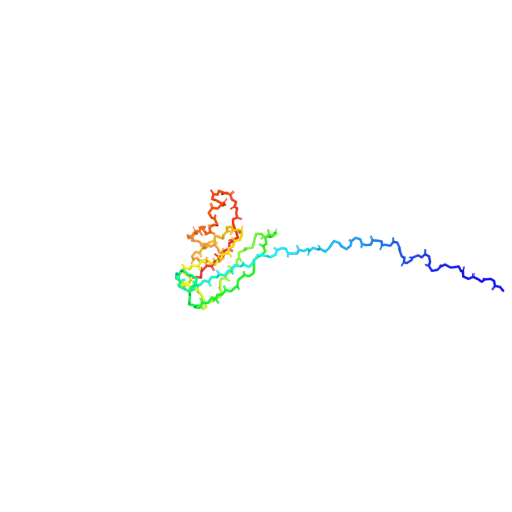99 ? -2.169 6.536 -5.682 1.00 80.19 99 ILE A CA 1
ATOM 757 C C . ILE A 1 99 ? -1.755 5.189 -6.282 1.00 80.19 99 ILE A C 1
ATOM 759 O O . ILE A 1 99 ? -2.584 4.281 -6.321 1.00 80.19 99 ILE A O 1
ATOM 763 N N . GLN A 1 100 ? -0.511 5.040 -6.741 1.00 81.75 100 GLN A N 1
ATOM 764 C CA . GLN A 1 100 ? -0.072 3.815 -7.411 1.00 81.75 100 GLN A CA 1
ATOM 765 C C . GLN A 1 100 ? 0.623 2.858 -6.442 1.00 81.75 100 GLN A C 1
ATOM 767 O O . GLN A 1 100 ? 1.602 3.201 -5.782 1.00 81.75 100 GLN A O 1
ATOM 772 N N . ILE A 1 101 ? 0.116 1.630 -6.381 1.00 79.50 101 ILE A N 1
ATOM 773 C CA . ILE A 1 101 ? 0.671 0.546 -5.579 1.00 79.50 101 ILE A CA 1
ATOM 774 C C . ILE A 1 101 ? 0.954 -0.632 -6.500 1.00 79.50 101 ILE A C 1
ATOM 776 O O . ILE A 1 101 ? 0.124 -1.026 -7.319 1.00 79.50 101 ILE A O 1
ATOM 780 N N . SER A 1 102 ? 2.133 -1.207 -6.352 1.00 83.12 102 SER A N 1
ATOM 781 C CA . SER A 1 102 ? 2.604 -2.301 -7.176 1.00 83.12 102 SER A CA 1
ATOM 782 C C . SER A 1 102 ? 2.570 -3.612 -6.409 1.00 83.12 102 SER A C 1
ATOM 784 O O . SER A 1 102 ? 3.211 -3.744 -5.367 1.00 83.12 102 SER A O 1
ATOM 786 N N . MET A 1 103 ? 1.858 -4.583 -6.962 1.00 77.88 103 MET A N 1
ATOM 787 C CA . MET A 1 103 ? 1.921 -5.994 -6.598 1.00 77.88 103 MET A CA 1
ATOM 788 C C . MET A 1 103 ? 3.053 -6.604 -7.445 1.00 77.88 103 MET A C 1
ATOM 790 O O . MET A 1 103 ? 3.316 -6.129 -8.547 1.00 77.88 103 MET A O 1
ATOM 794 N N . MET A 1 104 ? 3.866 -7.460 -6.843 1.00 71.25 104 MET A N 1
ATOM 795 C CA . MET A 1 104 ? 5.207 -7.853 -7.294 1.00 71.25 104 MET A CA 1
ATOM 796 C C . MET A 1 104 ? 5.225 -8.903 -8.407 1.00 71.25 104 MET A C 1
ATOM 798 O O . MET A 1 104 ? 4.533 -9.930 -8.297 1.00 71.25 104 MET A O 1
#

InterPro domains:
  IPR011024 Gamma-crystallin-like [SSF49695] (25-85)